Protein AF-A0A2N9MUK4-F1 (afdb_monomer)

Foldseek 3Di:
DDDQDDPPDDDDDDDDDDDDDFDKDKDAWDKDDHPP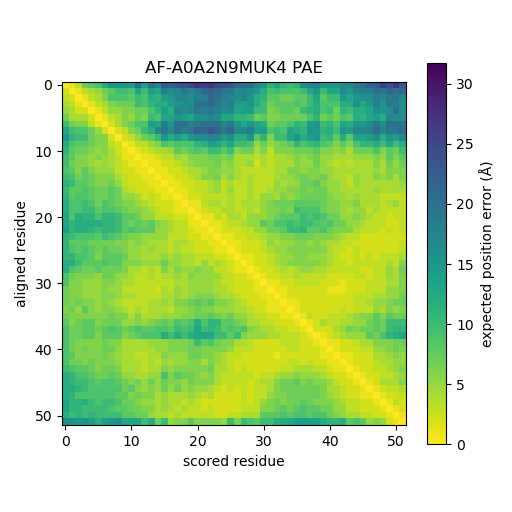DPPDIDTDDIDIDGGD

Radius of gyration: 15.06 Å; Cα contacts (8 Å, |Δi|>4): 51; chains: 1; bounding box: 29×24×40 Å

Nearest PDB structures (foldseek):
  8wkq-assembly1_Q  TM=4.405E-01  e=9.103E+00  Salmonella enterica subsp. enterica serovar Typhimurium str. LT2

pLDDT: mean 83.91, std 9.59, range [52.25, 93.44]

Mean predicted aligned error: 6.3 Å

Structure (mmCIF, N/CA/C/O backbone):
data_AF-A0A2N9MUK4-F1
#
_entry.id   AF-A0A2N9MUK4-F1
#
loop_
_atom_site.group_PDB
_atom_site.id
_atom_site.type_symbol
_atom_site.label_atom_id
_atom_site.label_alt_id
_atom_site.label_comp_id
_atom_site.label_asym_id
_atom_site.label_entity_id
_atom_site.label_seq_id
_atom_site.pdbx_PDB_ins_code
_atom_site.Cartn_x
_atom_site.Cartn_y
_atom_site.Cartn_z
_atom_site.occupancy
_atom_site.B_iso_or_equiv
_atom_site.auth_seq_id
_atom_site.auth_comp_id
_atom_site.auth_asym_id
_atom_site.auth_atom_id
_atom_site.pdbx_PDB_model_num
ATOM 1 N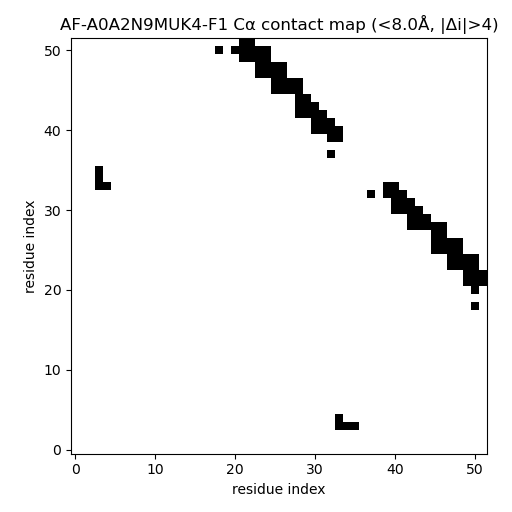 N . MET A 1 1 ? 3.998 13.682 -14.098 1.00 52.25 1 MET A N 1
ATOM 2 C CA . MET A 1 1 ? 4.207 12.668 -15.157 1.00 52.25 1 MET A CA 1
ATOM 3 C C . MET A 1 1 ? 4.154 11.294 -14.502 1.00 52.25 1 MET A C 1
ATOM 5 O O . MET A 1 1 ? 4.674 11.170 -13.400 1.00 52.25 1 MET A O 1
ATOM 9 N N . PHE A 1 2 ? 3.473 10.314 -15.101 1.00 59.94 2 PHE A N 1
ATOM 10 C CA . PHE A 1 2 ? 3.388 8.940 -14.580 1.00 59.94 2 PHE A CA 1
ATOM 11 C C . PHE A 1 2 ? 4.620 8.127 -14.999 1.00 59.94 2 PHE A C 1
ATOM 13 O O . PHE A 1 2 ? 5.219 8.386 -16.042 1.00 59.94 2 PHE A O 1
ATOM 20 N N . GLN A 1 3 ? 5.002 7.149 -14.182 1.00 62.81 3 GLN A N 1
ATOM 21 C CA . GLN A 1 3 ? 6.171 6.314 -14.430 1.00 62.81 3 GLN A CA 1
ATOM 22 C C . GLN A 1 3 ? 5.824 5.216 -15.446 1.00 62.81 3 GLN A C 1
ATOM 24 O O . GLN A 1 3 ? 4.998 4.349 -15.175 1.00 62.81 3 GLN A O 1
ATOM 29 N N . THR A 1 4 ? 6.432 5.272 -16.633 1.00 68.75 4 THR A N 1
ATOM 30 C CA . THR A 1 4 ? 6.244 4.279 -17.711 1.00 68.75 4 THR A CA 1
ATOM 31 C C . THR A 1 4 ? 7.250 3.132 -17.657 1.00 68.75 4 THR A C 1
ATOM 33 O O . THR A 1 4 ? 7.067 2.130 -18.342 1.00 68.75 4 THR A O 1
ATOM 36 N N . TRP A 1 5 ? 8.296 3.265 -16.840 1.00 66.75 5 TRP A N 1
ATOM 37 C CA . TRP A 1 5 ? 9.362 2.283 -16.679 1.00 66.75 5 TRP A CA 1
ATOM 38 C C . TRP A 1 5 ? 9.731 2.138 -15.203 1.00 66.75 5 TRP A C 1
ATOM 40 O O . TRP A 1 5 ? 9.983 3.135 -14.524 1.00 66.75 5 TRP A O 1
ATOM 50 N N . PHE A 1 6 ? 9.785 0.905 -14.703 1.00 69.69 6 PHE A N 1
ATOM 51 C CA . PHE A 1 6 ? 10.315 0.612 -13.373 1.00 69.69 6 PHE A CA 1
ATOM 52 C C . PHE A 1 6 ? 11.829 0.395 -13.511 1.00 69.69 6 PHE A C 1
ATOM 54 O O . PHE A 1 6 ? 12.231 -0.646 -14.033 1.00 69.69 6 PHE A O 1
ATOM 61 N N . PRO A 1 7 ? 12.687 1.366 -13.133 1.00 66.19 7 PRO A N 1
ATOM 62 C CA . PRO A 1 7 ? 14.126 1.158 -13.158 1.00 66.19 7 PRO A CA 1
ATOM 63 C C . PRO A 1 7 ? 14.473 -0.021 -12.248 1.00 66.19 7 PRO A C 1
ATOM 65 O O . PRO A 1 7 ? 13.818 -0.250 -11.232 1.00 66.19 7 PRO A O 1
ATOM 68 N N . SER A 1 8 ? 15.505 -0.775 -12.613 1.00 66.38 8 SER A N 1
ATOM 69 C CA . SER A 1 8 ? 16.049 -1.840 -11.772 1.00 66.38 8 SER A CA 1
ATOM 70 C C . SER A 1 8 ? 16.352 -1.295 -10.370 1.00 66.38 8 SER A C 1
ATOM 72 O O . SER A 1 8 ? 17.203 -0.418 -10.223 1.00 66.38 8 SER A O 1
ATOM 74 N N . GLY A 1 9 ? 15.631 -1.782 -9.356 1.00 68.06 9 GLY A N 1
ATOM 75 C CA . GLY A 1 9 ? 15.707 -1.290 -7.978 1.00 68.06 9 GLY A CA 1
ATOM 76 C C . GLY A 1 9 ? 14.397 -1.486 -7.205 1.00 68.06 9 GLY A C 1
ATOM 77 O O . GLY A 1 9 ? 13.417 -2.000 -7.739 1.00 68.06 9 GLY A O 1
ATOM 78 N N . GLN A 1 10 ? 14.380 -1.086 -5.931 1.00 77.00 10 GLN A N 1
ATOM 79 C CA .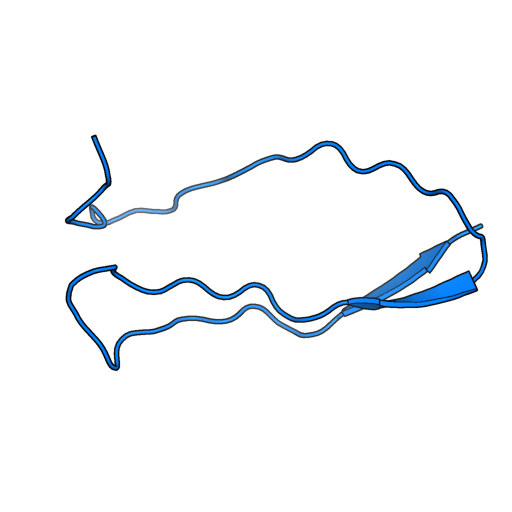 GLN A 1 10 ? 13.198 -1.144 -5.064 1.00 77.00 10 GLN A CA 1
ATOM 80 C C . GLN A 1 10 ? 12.653 0.269 -4.822 1.00 77.00 10 GLN A C 1
ATOM 82 O O . GLN A 1 10 ? 13.388 1.153 -4.388 1.00 77.00 10 GLN A O 1
ATOM 87 N N . HIS A 1 11 ? 11.352 0.468 -5.037 1.00 79.06 11 HIS A N 1
ATOM 88 C CA . HIS A 1 11 ? 10.651 1.680 -4.611 1.00 79.06 11 HIS A CA 1
ATOM 89 C C . HIS A 1 11 ? 9.987 1.456 -3.248 1.00 79.06 11 HIS A C 1
ATOM 91 O O . HIS A 1 11 ? 9.361 0.420 -3.020 1.00 79.06 11 HIS A O 1
ATOM 97 N N . GLN A 1 12 ? 10.116 2.429 -2.345 1.00 84.25 12 GLN A N 1
ATOM 98 C CA . GLN A 1 12 ? 9.494 2.409 -1.020 1.00 84.25 12 GLN A CA 1
ATOM 99 C C . GLN A 1 12 ? 8.503 3.568 -0.905 1.00 84.25 12 GLN A C 1
ATOM 101 O O . GLN A 1 12 ? 8.844 4.714 -1.193 1.00 84.25 12 GLN A O 1
ATOM 106 N N . TYR A 1 13 ? 7.279 3.258 -0.483 1.00 84.94 13 TYR A N 1
ATOM 107 C CA . TYR A 1 13 ? 6.206 4.228 -0.276 1.00 84.94 13 TYR A CA 1
ATOM 108 C C . TYR A 1 13 ? 5.772 4.191 1.188 1.00 84.94 13 TYR A C 1
ATOM 110 O O . TYR A 1 13 ? 5.62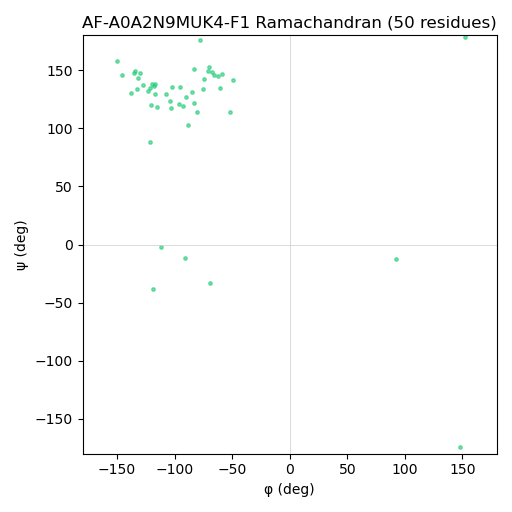0 3.113 1.763 1.00 84.94 13 TYR A O 1
ATOM 118 N N . PHE A 1 14 ? 5.543 5.364 1.773 1.00 90.81 14 PHE A N 1
ATOM 119 C CA . PHE A 1 14 ? 5.094 5.513 3.155 1.00 90.81 14 PHE A CA 1
ATOM 120 C C . PHE A 1 14 ? 3.768 6.270 3.178 1.00 90.81 14 PHE A C 1
ATOM 122 O O . PHE A 1 14 ? 3.615 7.283 2.497 1.00 90.81 14 PHE A O 1
ATOM 129 N N . TYR A 1 15 ? 2.815 5.780 3.970 1.00 87.06 15 TYR A N 1
ATOM 130 C CA . TYR A 1 15 ? 1.483 6.364 4.109 1.00 87.06 15 TYR A CA 1
ATOM 131 C C . TYR A 1 15 ? 1.127 6.509 5.585 1.00 87.06 15 TYR A C 1
ATOM 133 O O . TYR A 1 15 ? 1.443 5.639 6.397 1.00 87.06 15 TYR A O 1
ATOM 141 N N . LEU A 1 16 ? 0.435 7.597 5.921 1.00 91.50 16 LEU A N 1
ATOM 142 C CA . LEU A 1 16 ? -0.174 7.783 7.233 1.00 91.50 16 LEU A CA 1
ATOM 143 C C . LEU A 1 16 ? -1.598 7.232 7.196 1.00 91.50 16 LEU A C 1
ATOM 145 O O . LEU A 1 16 ? -2.392 7.604 6.333 1.00 91.50 16 LEU A O 1
ATOM 149 N N . LEU A 1 17 ? -1.915 6.349 8.140 1.00 87.50 17 LEU A N 1
ATOM 150 C CA . LEU A 1 17 ? -3.235 5.743 8.280 1.00 87.50 17 LEU A CA 1
ATOM 151 C C . LEU A 1 17 ? -3.832 6.140 9.627 1.00 87.50 17 LEU A C 1
ATOM 153 O O . LEU A 1 17 ? -3.149 6.104 10.650 1.00 87.50 17 LEU A O 1
ATOM 157 N N . LYS A 1 18 ? -5.120 6.492 9.627 1.00 90.88 18 LYS A N 1
ATOM 158 C CA . LYS A 1 18 ? -5.892 6.720 10.849 1.00 90.88 18 LYS A CA 1
ATOM 159 C C . LYS A 1 18 ? -6.799 5.528 11.106 1.00 90.88 18 LYS A C 1
ATOM 161 O O . LYS A 1 18 ? -7.651 5.191 10.288 1.00 90.88 18 LYS A O 1
ATOM 166 N N . VAL A 1 19 ? -6.646 4.950 12.285 1.00 88.25 19 VAL A N 1
ATOM 167 C CA . VAL A 1 19 ? -7.584 3.981 12.836 1.00 88.25 19 VAL A CA 1
ATOM 168 C C . VAL A 1 19 ? -8.832 4.710 13.339 1.00 88.25 19 VAL A C 1
ATOM 170 O O . VAL A 1 19 ? -8.716 5.725 14.025 1.00 88.25 19 VAL A O 1
ATOM 173 N N . VAL A 1 20 ? -10.020 4.194 13.011 1.00 92.06 20 VAL A N 1
ATOM 174 C CA . VAL A 1 20 ? -11.301 4.777 13.457 1.00 92.06 20 VAL A CA 1
ATOM 175 C C . VAL A 1 20 ? -12.119 3.807 14.307 1.00 92.06 20 VAL A C 1
ATOM 177 O O . VAL A 1 20 ? -12.714 4.235 15.287 1.00 92.06 20 VAL A O 1
ATOM 180 N N . ASN A 1 21 ? -12.121 2.516 13.965 1.00 93.44 21 ASN A N 1
ATOM 181 C CA . ASN A 1 21 ? -12.938 1.507 14.637 1.00 93.44 21 ASN A CA 1
ATOM 182 C C . ASN A 1 21 ? -12.056 0.372 15.178 1.00 93.44 21 ASN A C 1
ATOM 184 O O . ASN A 1 21 ? -11.246 -0.148 14.404 1.00 93.44 21 ASN A O 1
ATOM 188 N N . PRO A 1 22 ? -12.226 -0.044 16.446 1.00 91.06 22 PRO A N 1
ATOM 189 C CA . PRO A 1 22 ? -11.525 -1.197 17.001 1.00 91.06 22 PRO A CA 1
ATOM 190 C C . PRO A 1 22 ? -12.059 -2.508 16.410 1.00 91.06 22 PRO A C 1
ATOM 192 O O . PRO A 1 22 ? -13.237 -2.611 16.056 1.00 91.06 22 PRO A O 1
ATOM 195 N N . GLY A 1 23 ? -11.195 -3.519 16.303 1.00 91.75 23 GLY A N 1
ATOM 196 C CA . GLY A 1 23 ? -11.571 -4.837 15.791 1.00 91.75 23 GLY A CA 1
ATOM 197 C C . GLY A 1 23 ? -10.466 -5.579 15.038 1.00 91.75 23 GLY A C 1
ATOM 198 O O . GLY A 1 23 ? -9.318 -5.146 14.960 1.00 91.75 23 GLY A O 1
ATOM 199 N N . MET A 1 24 ? -10.837 -6.727 14.467 1.00 90.19 24 MET A N 1
ATOM 200 C CA . MET A 1 24 ? -9.963 -7.565 13.644 1.00 90.19 24 MET A CA 1
ATOM 201 C C . MET A 1 24 ? -10.306 -7.387 12.170 1.00 90.19 24 MET A C 1
ATOM 203 O O . MET A 1 24 ? -11.403 -7.743 11.739 1.00 90.19 24 MET A O 1
ATOM 207 N N . PHE A 1 25 ? -9.353 -6.892 11.384 1.00 89.44 25 PHE A N 1
ATOM 208 C CA . PHE A 1 25 ? -9.562 -6.594 9.970 1.00 89.44 25 PHE A CA 1
ATOM 209 C C . PHE A 1 25 ? -8.667 -7.457 9.079 1.00 89.44 25 PHE A C 1
ATOM 211 O O . PHE A 1 25 ? -7.483 -7.667 9.356 1.00 89.44 25 PHE A O 1
ATOM 218 N N . GLN A 1 26 ? -9.235 -7.955 7.981 1.00 90.00 26 GLN A N 1
ATOM 219 C CA . GLN A 1 26 ? -8.465 -8.559 6.897 1.00 90.00 26 GLN A CA 1
ATOM 220 C C . GLN A 1 26 ? -7.953 -7.447 5.982 1.00 90.00 26 GLN A C 1
ATOM 222 O O . GLN A 1 26 ? -8.735 -6.663 5.448 1.00 90.00 26 GLN A O 1
ATOM 227 N N . VAL A 1 27 ? -6.636 -7.372 5.815 1.00 88.50 27 VAL A N 1
ATOM 228 C CA . VAL A 1 27 ? -5.988 -6.395 4.944 1.00 88.50 27 VAL A CA 1
ATOM 229 C C . VAL A 1 27 ? -5.794 -7.028 3.577 1.00 88.50 27 VAL A C 1
ATOM 231 O O . VAL A 1 27 ? -5.095 -8.036 3.437 1.00 88.50 27 VAL A O 1
ATOM 234 N N . SER A 1 28 ? -6.413 -6.416 2.571 1.00 88.88 28 SER A N 1
ATOM 235 C CA . SER A 1 28 ? -6.223 -6.801 1.179 1.00 88.88 28 SER A CA 1
ATOM 236 C C . SER A 1 28 ? -4.753 -6.633 0.779 1.00 88.88 28 SER A C 1
ATOM 238 O O . SER A 1 28 ? -4.169 -5.586 1.070 1.00 88.88 28 SER A O 1
ATOM 240 N N . PRO A 1 29 ? -4.159 -7.622 0.091 1.00 90.81 29 PRO A N 1
ATOM 241 C CA . PRO A 1 29 ? -2.837 -7.490 -0.500 1.00 90.81 29 PRO A CA 1
ATOM 242 C C . PRO A 1 29 ? -2.683 -6.218 -1.329 1.00 90.81 29 PRO A C 1
ATOM 244 O O . PRO A 1 29 ? -3.593 -5.838 -2.075 1.00 90.81 29 PRO A O 1
ATOM 247 N N . THR A 1 30 ? -1.513 -5.586 -1.252 1.00 89.81 30 THR A N 1
ATOM 248 C CA . THR A 1 30 ? -1.179 -4.499 -2.172 1.00 89.81 30 THR A CA 1
ATOM 249 C C . THR A 1 30 ? -1.014 -5.066 -3.580 1.00 89.81 30 THR A C 1
ATOM 251 O O . THR A 1 30 ? -0.622 -6.222 -3.754 1.00 89.81 30 THR A O 1
ATOM 254 N N . ARG A 1 31 ? -1.342 -4.268 -4.600 1.00 89.62 31 ARG A N 1
ATOM 255 C CA . ARG A 1 31 ? -1.224 -4.645 -6.013 1.00 89.62 31 ARG A CA 1
ATOM 256 C C . ARG A 1 31 ? -0.534 -3.530 -6.782 1.00 89.62 31 ARG A C 1
ATOM 258 O O . ARG A 1 31 ? -0.926 -2.372 -6.658 1.00 89.62 31 ARG A O 1
ATOM 265 N N . VAL A 1 32 ? 0.437 -3.896 -7.612 1.00 87.62 32 VAL A N 1
ATOM 266 C CA . VAL A 1 32 ? 1.119 -2.977 -8.532 1.00 87.62 32 VAL A CA 1
ATOM 267 C C . VAL A 1 32 ? 1.080 -3.558 -9.941 1.00 87.62 32 VAL A C 1
ATOM 269 O O . VAL A 1 32 ? 1.290 -4.757 -10.127 1.00 87.62 32 VAL A O 1
ATOM 272 N N . GLN A 1 33 ? 0.802 -2.703 -10.926 1.00 88.19 33 GLN A N 1
ATOM 273 C CA . GLN A 1 33 ? 0.820 -3.048 -12.347 1.00 88.19 33 GLN A CA 1
ATOM 274 C C . GLN A 1 33 ? 1.298 -1.847 -13.182 1.00 88.19 33 GLN A C 1
ATOM 276 O O . GLN A 1 33 ? 0.987 -0.704 -12.822 1.00 88.19 33 GLN A O 1
ATOM 281 N N . PRO A 1 34 ? 2.024 -2.064 -14.293 1.00 85.62 34 PRO A N 1
ATOM 282 C CA . PRO A 1 34 ? 2.283 -1.014 -15.269 1.00 85.62 34 PRO A CA 1
ATOM 283 C C . PRO A 1 34 ? 0.971 -0.516 -15.893 1.00 85.62 34 PRO A C 1
ATOM 285 O O . PRO A 1 34 ? 0.056 -1.297 -16.141 1.00 85.62 34 PRO A O 1
ATOM 288 N N . MET A 1 35 ? 0.886 0.779 -16.204 1.00 85.00 35 MET A N 1
ATOM 289 C CA . MET A 1 35 ? -0.331 1.363 -16.792 1.00 85.00 35 MET A CA 1
ATOM 290 C C . MET A 1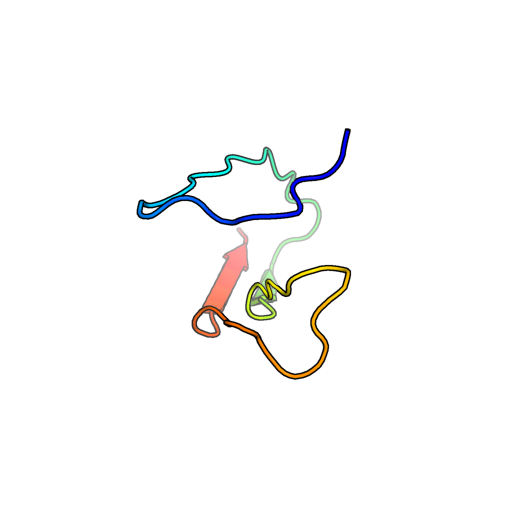 35 ? -0.595 0.903 -18.235 1.00 85.00 35 MET A C 1
ATOM 292 O O . MET A 1 35 ? -1.749 0.776 -18.627 1.00 85.00 35 MET A O 1
ATOM 296 N N . TYR A 1 36 ? 0.462 0.658 -19.018 1.00 86.19 36 TYR A N 1
ATOM 297 C CA . TYR A 1 36 ? 0.367 0.379 -20.462 1.00 86.19 36 TYR A CA 1
ATOM 298 C C . TYR A 1 36 ? 0.737 -1.057 -20.850 1.00 86.19 36 TYR A C 1
ATOM 300 O O . TYR A 1 36 ? 0.655 -1.412 -22.021 1.00 86.19 36 TYR A O 1
ATOM 308 N N . GLN A 1 37 ? 1.139 -1.888 -19.885 1.00 85.31 37 GLN A N 1
ATOM 309 C CA . GLN A 1 37 ? 1.473 -3.293 -20.112 1.00 85.31 37 GLN A CA 1
ATOM 310 C C . GLN A 1 37 ? 0.575 -4.168 -19.242 1.00 85.31 37 GLN A C 1
ATOM 312 O O . GLN A 1 37 ? 0.891 -4.503 -18.101 1.00 85.31 37 GLN A O 1
ATOM 317 N N . THR A 1 38 ? -0.583 -4.508 -19.796 1.00 84.00 38 THR A N 1
ATOM 318 C CA . THR A 1 38 ? -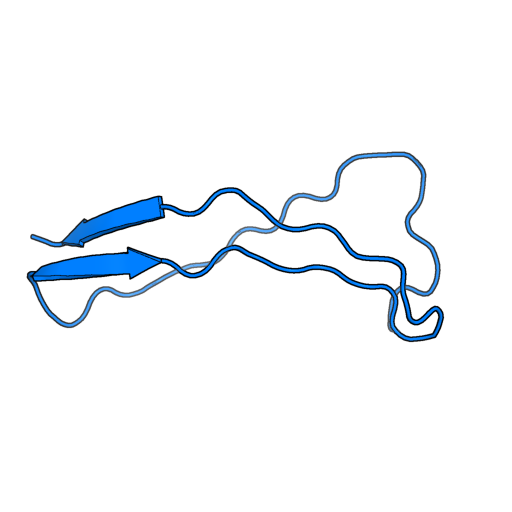1.549 -5.396 -19.151 1.00 84.00 38 THR A CA 1
ATOM 319 C C . THR A 1 38 ? -0.976 -6.806 -19.005 1.00 84.00 38 THR A C 1
ATOM 321 O O . THR A 1 38 ? -0.251 -7.274 -19.880 1.00 84.00 38 THR A O 1
ATOM 324 N N . GLY A 1 39 ? -1.324 -7.502 -17.922 1.00 86.69 39 GLY A N 1
ATOM 325 C CA . GLY A 1 39 ? -0.888 -8.882 -17.660 1.00 8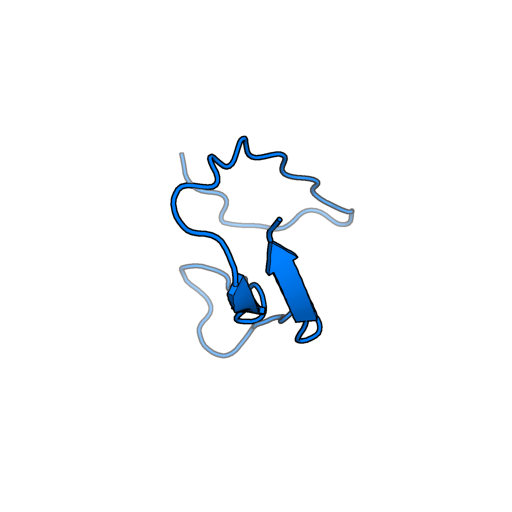6.69 39 GLY A CA 1
ATOM 326 C C . GLY A 1 39 ? 0.396 -9.008 -16.833 1.00 86.69 39 GLY A C 1
ATOM 327 O O . GLY A 1 39 ? 0.671 -10.088 -16.320 1.00 86.69 39 GLY A O 1
ATOM 328 N N . VAL A 1 40 ? 1.142 -7.917 -16.631 1.00 86.62 40 VAL A N 1
ATOM 329 C CA . VAL A 1 40 ? 2.265 -7.867 -15.682 1.00 86.62 40 VAL A CA 1
ATOM 330 C C . VAL A 1 40 ? 1.767 -7.286 -14.360 1.00 86.62 40 VAL A C 1
ATOM 332 O O . VAL A 1 40 ? 1.272 -6.162 -14.319 1.00 86.62 40 VAL A O 1
ATOM 335 N N . MET A 1 41 ? 1.890 -8.043 -13.270 1.00 89.44 41 MET A N 1
ATOM 336 C CA . MET A 1 41 ? 1.480 -7.597 -11.937 1.00 89.44 41 ME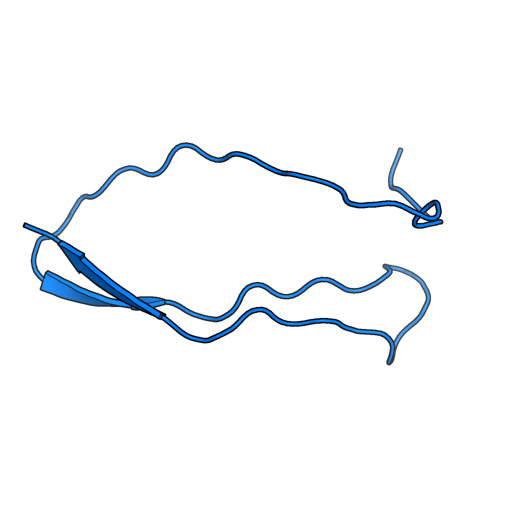T A CA 1
ATOM 337 C C . MET A 1 41 ? 2.321 -8.234 -10.833 1.00 89.44 41 MET A C 1
ATOM 339 O O . MET A 1 41 ? 2.888 -9.310 -11.011 1.00 89.44 41 MET A O 1
ATOM 343 N N . ALA A 1 42 ? 2.340 -7.580 -9.675 1.00 88.31 42 ALA A N 1
ATOM 344 C CA . ALA A 1 42 ? 2.872 -8.122 -8.431 1.00 88.31 42 ALA A CA 1
ATOM 345 C C . ALA A 1 42 ? 1.907 -7.829 -7.275 1.00 88.31 42 ALA A C 1
ATOM 347 O O . ALA A 1 42 ? 1.222 -6.798 -7.272 1.00 88.31 42 ALA A O 1
ATOM 348 N N . THR A 1 43 ? 1.854 -8.732 -6.295 1.00 91.12 43 THR A N 1
ATOM 349 C CA . THR A 1 43 ? 1.010 -8.608 -5.099 1.00 91.12 43 THR A CA 1
ATOM 350 C C . THR A 1 43 ? 1.808 -8.852 -3.829 1.00 91.12 43 THR A C 1
ATOM 352 O O . THR A 1 43 ? 2.722 -9.673 -3.843 1.00 91.12 43 THR A O 1
ATOM 355 N N . SER A 1 44 ? 1.457 -8.178 -2.731 1.00 89.19 44 SER A N 1
ATOM 356 C CA . SER A 1 44 ? 2.003 -8.524 -1.411 1.00 89.19 44 SER A CA 1
ATOM 357 C C . SER A 1 44 ? 1.323 -9.752 -0.811 1.00 89.19 44 SER A C 1
ATOM 359 O O . SER A 1 44 ? 0.318 -10.246 -1.321 1.00 89.19 44 SER A O 1
ATOM 361 N N . ASP A 1 45 ? 1.816 -10.186 0.343 1.00 88.88 45 ASP A N 1
ATOM 362 C CA . ASP A 1 45 ? 1.115 -11.166 1.162 1.00 88.88 45 ASP A CA 1
ATOM 363 C C . ASP A 1 45 ? -0.151 -10.571 1.790 1.00 88.88 45 ASP A C 1
ATOM 365 O O . ASP A 1 45 ? -0.254 -9.361 2.034 1.00 88.88 45 ASP A O 1
ATOM 369 N N . ALA A 1 46 ? -1.120 -11.443 2.068 1.00 88.62 46 ALA A N 1
ATOM 370 C CA . ALA A 1 46 ? -2.307 -11.099 2.840 1.00 88.62 46 ALA A CA 1
ATOM 371 C C . ALA A 1 46 ? -1.955 -10.963 4.327 1.00 88.62 46 ALA A C 1
ATOM 373 O O . ALA A 1 46 ? -1.170 -11.744 4.868 1.00 88.62 46 ALA A O 1
ATOM 374 N N . ARG A 1 47 ? -2.573 -9.998 5.018 1.00 87.94 47 ARG A N 1
ATOM 375 C CA . ARG A 1 47 ? -2.299 -9.744 6.440 1.00 87.94 47 ARG A CA 1
ATOM 376 C C . ARG A 1 47 ? -3.587 -9.553 7.232 1.00 87.94 47 ARG A C 1
ATOM 378 O O . ARG A 1 47 ? -4.583 -9.066 6.708 1.00 87.94 47 ARG A O 1
ATOM 385 N N . ARG A 1 48 ? -3.573 -9.926 8.512 1.00 88.94 48 ARG A N 1
ATOM 386 C CA . ARG A 1 48 ? -4.614 -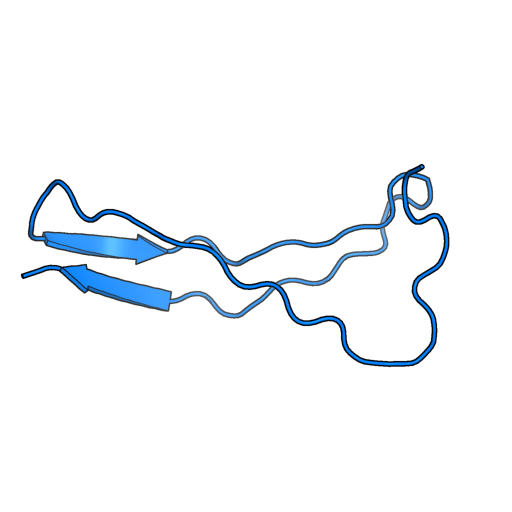9.537 9.475 1.00 88.94 48 ARG A CA 1
ATOM 387 C C . ARG A 1 48 ? -4.080 -8.410 10.347 1.00 88.94 48 ARG A C 1
ATOM 389 O O . ARG A 1 48 ? -2.932 -8.480 10.787 1.00 88.94 48 ARG A O 1
ATOM 396 N N . LEU A 1 49 ? -4.902 -7.393 10.570 1.00 88.25 49 LEU A N 1
ATOM 397 C CA . LEU A 1 49 ? -4.587 -6.261 11.430 1.00 88.25 49 LEU A CA 1
ATOM 398 C C . LEU A 1 49 ? -5.538 -6.272 12.624 1.00 88.25 49 LEU A C 1
ATOM 400 O O . LEU A 1 49 ? -6.754 -6.175 12.457 1.00 88.25 49 LEU A O 1
ATOM 404 N N . GLU A 1 50 ? -4.965 -6.409 13.813 1.00 90.12 50 GLU A N 1
ATOM 405 C CA . GLU A 1 50 ? -5.666 -6.164 15.067 1.00 90.12 50 GLU A CA 1
ATOM 406 C C . GLU A 1 50 ? -5.604 -4.672 15.378 1.00 90.12 50 GLU A C 1
ATOM 408 O O . GLU A 1 50 ? -4.536 -4.055 15.328 1.00 90.12 50 GLU A O 1
ATOM 413 N N . VAL A 1 51 ? -6.759 -4.107 15.696 1.00 88.06 51 VAL A N 1
ATOM 414 C CA . VAL A 1 51 ? -6.924 -2.711 16.058 1.00 88.06 51 VAL A CA 1
ATOM 415 C C . VAL A 1 51 ? -7.514 -2.647 17.460 1.00 88.06 51 VAL A C 1
ATOM 417 O O . VAL A 1 51 ? -8.611 -3.161 17.688 1.00 88.06 51 VAL A O 1
ATOM 420 N N . LYS A 1 52 ? -6.782 -2.007 18.372 1.00 81.75 52 LYS A N 1
ATOM 421 C CA . LYS A 1 52 ? -7.193 -1.779 19.760 1.00 81.75 52 LYS A CA 1
ATOM 422 C C . LYS A 1 52 ? -7.795 -0.395 19.933 1.00 81.75 52 LYS A C 1
ATOM 424 O O . LYS A 1 52 ? -7.292 0.537 19.267 1.00 81.75 52 LYS A O 1
#

Sequence (52 aa):
MFQTWFPSGQHQYFYLLKVVNPGMFQVSPTRVQPMYQTGVMATSDARRLEVK

Secondary structure (DSSP, 8-state):
-------SS-----------S-EEEEEPPPEE--SS-TT--EE---EEEEE-

Solvent-accessible surface area (backbone atoms only — not comparable to full-atom values): 3856 Å² total; per-residue (Å²): 138,82,82,91,69,84,67,93,78,85,88,87,86,86,82,91,81,83,90,86,73,69,46,83,42,81,45,78,49,55,76,50,60,58,90,88,46,84,93,52,71,52,69,54,75,74,46,77,46,82,40,126